Protein AF-A0AAJ7L5B7-F1 (afdb_monomer_lite)

Organism: NCBI:txid34638

Foldseek 3Di:
DVVVVVVVCVVVVPDDDDDDVQVVQQVVQVVVCVVCVVLVLLLVLLCVQPPPDPVLVVLLCVQPVPQDRQQNADSVDGCSSVVNSVSCVVCVVSSLVSLVVDDCVVDVSSVSNPVD

Structure (mmCIF, N/CA/C/O backbone):
data_AF-A0AAJ7L5B7-F1
#
_entry.id   AF-A0AAJ7L5B7-F1
#
loop_
_atom_site.group_PDB
_atom_site.id
_atom_site.type_symbol
_atom_site.label_atom_id
_atom_site.label_alt_id
_atom_site.label_comp_id
_atom_site.label_asym_id
_atom_site.label_entity_id
_atom_site.label_seq_id
_atom_site.pdbx_PDB_ins_code
_atom_site.Cartn_x
_atom_site.Cartn_y
_atom_site.Cartn_z
_atom_site.occupancy
_atom_site.B_iso_or_equiv
_atom_site.auth_seq_id
_atom_site.auth_comp_id
_atom_site.auth_asym_id
_atom_site.auth_atom_id
_atom_site.pdbx_PDB_model_num
ATOM 1 N N . MET A 1 1 ? 18.177 5.150 -16.600 1.00 81.62 1 MET A N 1
ATOM 2 C CA . MET A 1 1 ? 19.651 5.230 -16.734 1.00 81.62 1 MET A CA 1
ATOM 3 C C . MET A 1 1 ? 20.201 5.055 -18.159 1.00 81.62 1 MET A C 1
ATOM 5 O O . MET A 1 1 ? 21.363 5.364 -18.367 1.00 81.62 1 MET A O 1
ATOM 9 N N . LYS A 1 2 ? 19.401 4.684 -19.180 1.00 86.75 2 LYS A N 1
ATOM 10 C CA . LYS A 1 2 ? 19.905 4.498 -20.563 1.00 86.75 2 LYS A CA 1
ATOM 11 C C . LYS A 1 2 ? 20.536 5.755 -21.191 1.00 86.75 2 LYS A C 1
ATOM 13 O O . LYS A 1 2 ? 21.579 5.644 -21.822 1.00 86.75 2 LYS A O 1
ATOM 18 N N . LYS A 1 3 ? 19.931 6.941 -21.012 1.00 90.12 3 LYS A N 1
ATOM 19 C CA . LYS A 1 3 ? 20.473 8.214 -21.537 1.00 90.12 3 LYS A CA 1
ATOM 20 C C . LYS A 1 3 ? 21.846 8.540 -20.927 1.00 90.12 3 LYS A C 1
ATOM 22 O O . LYS A 1 3 ? 22.787 8.793 -21.667 1.00 90.12 3 LYS A O 1
ATOM 27 N N . ALA A 1 4 ? 21.970 8.430 -19.603 1.00 90.88 4 ALA A N 1
ATOM 28 C CA . ALA A 1 4 ? 23.238 8.621 -18.895 1.00 90.88 4 ALA A CA 1
ATOM 29 C C . ALA A 1 4 ? 24.304 7.603 -19.334 1.00 90.88 4 ALA A C 1
ATOM 31 O O . ALA A 1 4 ? 25.427 7.989 -19.635 1.00 90.88 4 ALA A O 1
ATOM 32 N N . GLY A 1 5 ? 23.938 6.322 -19.463 1.00 92.94 5 GLY A N 1
ATOM 33 C CA . GLY A 1 5 ? 24.848 5.287 -19.960 1.00 92.94 5 GLY A CA 1
ATOM 34 C C . GLY A 1 5 ? 25.390 5.587 -21.363 1.00 92.94 5 GLY A C 1
ATOM 35 O O . GLY A 1 5 ? 26.582 5.421 -21.599 1.00 92.94 5 GLY A O 1
ATOM 36 N N . LYS A 1 6 ? 24.547 6.096 -22.278 1.00 92.75 6 LYS A N 1
ATOM 37 C CA . LYS A 1 6 ? 24.985 6.534 -23.617 1.00 92.75 6 LYS A CA 1
ATOM 38 C C . LYS A 1 6 ? 25.983 7.694 -23.550 1.00 92.75 6 LYS A C 1
ATOM 40 O O . LYS A 1 6 ? 26.989 7.646 -24.245 1.00 92.75 6 LYS A O 1
ATOM 45 N N . ALA A 1 7 ? 25.723 8.697 -22.710 1.00 95.25 7 ALA A N 1
ATOM 46 C CA . ALA A 1 7 ? 26.622 9.838 -22.544 1.00 95.25 7 ALA A CA 1
ATOM 47 C C . ALA A 1 7 ? 27.988 9.417 -21.969 1.00 95.25 7 ALA A C 1
ATOM 49 O O . ALA A 1 7 ? 29.029 9.798 -22.494 1.00 95.25 7 ALA A O 1
ATOM 50 N N . LEU A 1 8 ? 27.996 8.561 -20.941 1.00 95.44 8 LEU A N 1
ATOM 51 C CA . LEU A 1 8 ? 29.228 8.086 -20.300 1.00 95.44 8 LEU A CA 1
ATOM 52 C C . LEU A 1 8 ? 30.073 7.181 -21.205 1.00 95.44 8 LEU A C 1
ATOM 54 O O . LEU A 1 8 ? 31.295 7.172 -21.089 1.00 95.44 8 LEU A O 1
ATOM 58 N N . LYS A 1 9 ? 29.454 6.449 -22.135 1.00 95.75 9 LYS A N 1
ATOM 59 C CA . LYS A 1 9 ? 30.160 5.576 -23.086 1.00 95.75 9 LYS A CA 1
ATOM 60 C C . LYS A 1 9 ? 31.134 6.342 -23.992 1.00 95.75 9 LYS A C 1
ATOM 62 O O . LYS A 1 9 ? 32.123 5.754 -24.414 1.00 95.75 9 LYS A O 1
ATOM 67 N N . VAL A 1 10 ? 30.887 7.633 -24.249 1.00 95.62 10 VAL A N 1
ATOM 68 C CA . VAL A 1 10 ? 31.804 8.511 -25.002 1.00 95.62 10 VAL A CA 1
ATOM 69 C C . VAL A 1 10 ? 33.130 8.683 -24.254 1.00 95.62 10 VAL A C 1
ATOM 71 O O . VAL A 1 10 ? 34.192 8.567 -24.854 1.00 95.62 10 VAL A O 1
ATOM 74 N N . LEU A 1 11 ? 33.067 8.897 -22.935 1.00 96.69 11 LEU A N 1
ATOM 75 C CA . LEU A 1 11 ? 34.243 9.047 -22.068 1.00 96.69 11 LEU A CA 1
ATOM 76 C C . LEU A 1 11 ? 34.883 7.697 -21.712 1.00 96.69 11 LEU A C 1
ATOM 78 O O . LEU A 1 11 ? 36.087 7.613 -21.488 1.00 96.69 11 LEU A O 1
ATOM 82 N N . PHE A 1 12 ? 34.082 6.629 -21.677 1.00 96.56 12 PHE A N 1
ATOM 83 C CA . PHE A 1 12 ? 34.511 5.284 -21.300 1.00 96.56 12 PHE A CA 1
ATOM 84 C C . PHE A 1 12 ? 34.123 4.255 -22.379 1.00 96.56 12 PHE A C 1
ATOM 86 O O . PHE A 1 12 ? 33.169 3.489 -22.189 1.00 96.56 12 PHE A O 1
ATOM 93 N N . PRO A 1 13 ? 34.874 4.156 -23.496 1.00 94.94 13 PRO A N 1
ATOM 94 C CA . PRO A 1 13 ? 34.485 3.351 -24.662 1.00 94.94 13 PRO A CA 1
ATOM 95 C C . PRO A 1 13 ? 34.278 1.859 -24.372 1.00 94.94 13 PRO A C 1
ATOM 97 O O . PRO A 1 13 ? 33.472 1.199 -25.026 1.00 94.94 13 PRO A O 1
ATOM 100 N N . ARG A 1 14 ? 34.941 1.311 -23.344 1.00 96.31 14 ARG A N 1
ATOM 101 C CA . ARG A 1 14 ? 34.812 -0.102 -22.930 1.00 96.31 14 ARG A CA 1
ATOM 102 C C . ARG A 1 14 ? 33.733 -0.364 -21.868 1.00 96.31 14 ARG A C 1
ATOM 104 O O . ARG A 1 14 ? 33.507 -1.514 -21.519 1.00 96.31 14 ARG A O 1
ATOM 111 N N . MET A 1 15 ? 33.023 0.659 -21.384 1.00 94.75 15 MET A N 1
ATOM 112 C CA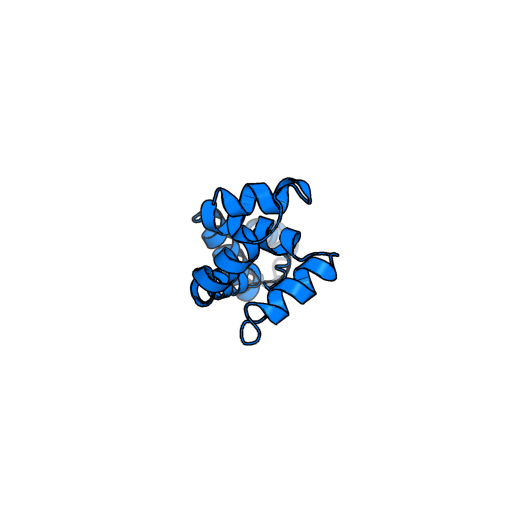 . MET A 1 15 ? 31.984 0.508 -20.353 1.00 94.75 15 MET A CA 1
ATOM 113 C C . MET A 1 15 ? 30.811 -0.354 -20.837 1.00 94.75 15 MET A C 1
ATOM 115 O O . MET A 1 15 ? 30.206 -0.059 -21.866 1.00 94.75 1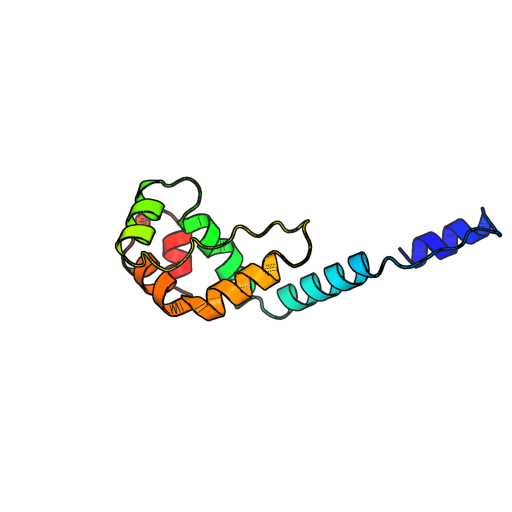5 MET A O 1
ATOM 119 N N . LEU A 1 16 ? 30.422 -1.375 -20.079 1.00 92.69 16 LEU A N 1
ATOM 120 C CA . LEU A 1 16 ? 29.201 -2.141 -20.334 1.00 92.69 16 LEU A CA 1
ATOM 121 C C . LEU A 1 16 ? 28.076 -1.605 -19.448 1.00 92.69 16 LEU A C 1
ATOM 123 O O . LEU A 1 16 ? 28.152 -1.671 -18.226 1.00 92.69 16 LEU A O 1
ATOM 127 N N . HIS A 1 17 ? 27.029 -1.055 -20.061 1.00 92.00 17 HIS A N 1
ATOM 128 C CA . HIS A 1 17 ? 25.854 -0.582 -19.333 1.00 92.00 17 HIS A CA 1
ATOM 129 C C . HIS A 1 17 ? 24.759 -1.650 -19.362 1.00 92.00 17 HIS A C 1
ATOM 131 O O . HIS A 1 17 ? 24.128 -1.883 -20.395 1.00 92.00 17 HIS A O 1
ATOM 137 N N . LEU A 1 18 ? 24.509 -2.257 -18.204 1.00 91.81 18 LEU A N 1
ATOM 138 C CA . LEU A 1 18 ? 23.449 -3.238 -18.004 1.00 91.81 18 LEU A CA 1
ATOM 139 C C . LEU A 1 18 ? 22.225 -2.560 -17.386 1.00 91.81 18 LEU A C 1
ATOM 141 O O . LEU A 1 18 ? 22.332 -1.760 -16.458 1.00 91.81 18 LEU A O 1
ATOM 145 N N . THR A 1 19 ? 21.039 -2.871 -17.911 1.00 89.44 19 THR A N 1
ATOM 146 C CA . THR A 1 19 ? 19.794 -2.399 -17.295 1.00 89.44 19 THR A CA 1
ATOM 147 C C . THR A 1 19 ? 19.459 -3.316 -16.129 1.00 89.44 19 THR A C 1
ATOM 149 O O . THR A 1 19 ? 19.268 -4.509 -16.327 1.00 89.44 19 THR A O 1
ATOM 152 N N . CYS A 1 20 ? 19.368 -2.761 -14.921 1.00 90.88 20 CYS A N 1
ATOM 153 C CA . CYS A 1 20 ? 18.926 -3.514 -13.753 1.00 90.88 20 CYS A CA 1
ATOM 154 C C . CYS A 1 20 ? 17.453 -3.917 -13.919 1.00 90.88 20 CYS A C 1
ATOM 156 O O . CYS A 1 20 ? 16.569 -3.056 -13.911 1.00 90.88 20 CYS A O 1
ATOM 158 N N . THR A 1 21 ? 17.188 -5.217 -14.050 1.00 91.06 21 THR A N 1
ATOM 159 C CA . THR A 1 21 ? 15.832 -5.777 -14.175 1.00 91.06 21 THR A CA 1
ATOM 160 C C . THR A 1 21 ? 14.958 -5.378 -12.996 1.00 91.06 21 THR A C 1
ATOM 162 O O . THR A 1 21 ? 13.800 -5.019 -13.168 1.00 91.06 21 THR A O 1
ATOM 165 N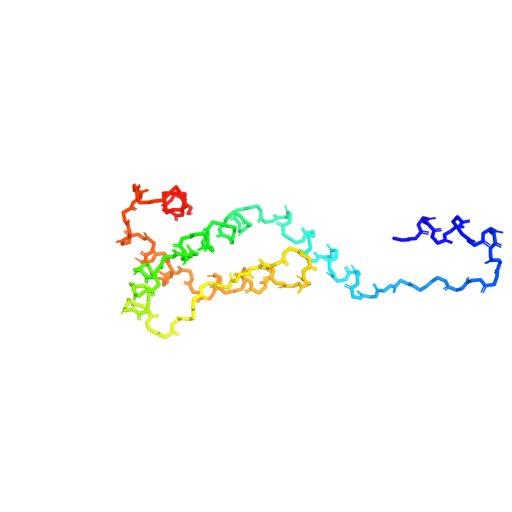 N . ALA A 1 22 ? 15.537 -5.333 -11.801 1.00 89.00 22 ALA A N 1
ATOM 166 C CA . ALA A 1 22 ? 14.808 -4.967 -10.602 1.00 89.00 22 ALA A CA 1
ATOM 167 C C . ALA A 1 22 ? 14.368 -3.485 -10.604 1.00 89.00 22 ALA A C 1
ATOM 169 O O . ALA A 1 22 ? 13.247 -3.164 -10.216 1.00 89.00 22 ALA A O 1
ATOM 170 N N . HIS A 1 23 ? 15.183 -2.585 -11.173 1.00 87.69 23 HIS A N 1
ATOM 171 C CA . HIS A 1 23 ? 14.765 -1.202 -11.433 1.00 87.69 23 HIS A CA 1
ATOM 172 C C . HIS A 1 23 ? 13.642 -1.136 -12.480 1.00 87.69 23 HIS A C 1
ATOM 174 O O . HIS A 1 23 ? 12.761 -0.286 -12.378 1.00 87.69 23 HIS A O 1
ATOM 180 N N . ALA A 1 24 ? 13.661 -2.004 -13.498 1.00 89.88 24 ALA A N 1
ATOM 181 C CA . ALA A 1 24 ? 12.581 -2.065 -14.483 1.00 89.88 24 ALA A CA 1
ATOM 182 C C . ALA A 1 24 ? 11.258 -2.511 -13.838 1.00 89.88 24 ALA A C 1
ATOM 184 O O . ALA A 1 24 ? 10.245 -1.853 -14.046 1.00 89.88 24 ALA A O 1
ATOM 185 N N . VAL A 1 25 ? 11.285 -3.546 -12.990 1.00 90.25 25 VAL A N 1
ATOM 186 C CA . VAL A 1 25 ? 10.113 -4.008 -12.225 1.00 90.25 25 VAL A CA 1
ATOM 187 C C . VAL A 1 25 ? 9.566 -2.903 -11.321 1.00 90.25 25 VAL A C 1
ATOM 189 O O . VAL A 1 25 ? 8.361 -2.678 -11.298 1.00 90.25 25 VAL A O 1
ATOM 192 N N . HIS A 1 26 ? 10.434 -2.160 -10.628 1.00 89.25 26 HIS A N 1
ATOM 193 C CA . HIS A 1 26 ? 9.994 -1.027 -9.814 1.00 89.25 26 HIS A CA 1
ATOM 194 C C . HIS A 1 26 ? 9.252 0.034 -10.628 1.00 89.25 26 HIS A C 1
ATOM 196 O O . HIS A 1 26 ? 8.205 0.496 -10.192 1.00 89.25 26 HIS A O 1
ATOM 202 N N . ARG A 1 27 ? 9.758 0.386 -11.818 1.00 90.38 27 ARG A N 1
ATOM 203 C CA . ARG A 1 27 ? 9.071 1.336 -12.705 1.00 90.38 27 ARG A CA 1
ATOM 204 C C . ARG A 1 27 ? 7.697 0.831 -13.111 1.00 90.38 27 ARG A C 1
ATOM 206 O O . ARG A 1 27 ? 6.757 1.600 -13.069 1.00 90.38 27 ARG A O 1
ATOM 213 N N . VAL A 1 28 ? 7.582 -0.447 -13.466 1.00 92.19 28 VAL A N 1
ATOM 214 C CA . VAL A 1 28 ? 6.281 -1.042 -13.803 1.00 92.19 28 VAL A CA 1
ATOM 215 C C . VAL A 1 28 ? 5.321 -0.954 -12.615 1.00 92.19 28 VAL A C 1
ATOM 217 O O . VAL A 1 28 ? 4.177 -0.566 -12.801 1.00 92.19 28 VAL A O 1
ATOM 220 N N . ALA A 1 29 ? 5.779 -1.247 -11.395 1.00 91.31 29 ALA A N 1
ATOM 221 C CA . ALA A 1 29 ? 4.949 -1.109 -10.198 1.00 91.31 29 ALA A CA 1
ATOM 222 C C . ALA A 1 29 ? 4.499 0.344 -9.944 1.00 91.31 29 ALA A C 1
ATOM 224 O O . ALA A 1 29 ? 3.355 0.558 -9.553 1.00 91.31 29 ALA A O 1
ATOM 225 N N . GLU A 1 30 ? 5.367 1.331 -10.191 1.00 90.56 30 GLU A N 1
ATOM 226 C CA . GLU A 1 30 ? 4.996 2.752 -10.112 1.00 90.56 30 GLU A CA 1
ATOM 227 C C . GLU A 1 30 ? 3.966 3.137 -11.180 1.00 90.56 30 GLU A C 1
ATOM 229 O O . GLU A 1 30 ? 2.997 3.814 -10.858 1.00 90.56 30 GLU A O 1
ATOM 234 N N . GLU A 1 31 ? 4.121 2.675 -12.424 1.00 93.88 31 GLU A N 1
ATOM 235 C CA . GLU A 1 31 ? 3.126 2.925 -13.478 1.00 93.88 31 GLU A CA 1
ATOM 236 C C . GLU A 1 31 ? 1.772 2.295 -13.133 1.00 93.88 31 GLU A C 1
ATOM 238 O O . GLU A 1 31 ? 0.744 2.940 -13.300 1.00 93.88 31 GLU A O 1
ATOM 243 N N . ILE A 1 32 ? 1.753 1.072 -12.586 1.00 93.56 32 ILE A N 1
ATOM 244 C CA . ILE A 1 32 ? 0.511 0.436 -12.120 1.00 93.56 32 ILE A CA 1
ATOM 245 C C . ILE A 1 32 ? -0.173 1.326 -11.079 1.00 93.56 32 ILE A C 1
ATOM 247 O O . ILE A 1 32 ? -1.358 1.604 -11.215 1.00 93.56 32 ILE A O 1
ATOM 251 N N . ARG A 1 33 ? 0.562 1.823 -10.078 1.00 94.19 33 ARG A N 1
ATOM 252 C CA . ARG A 1 33 ? 0.008 2.734 -9.066 1.00 94.19 33 ARG A CA 1
ATOM 253 C C . ARG A 1 33 ? -0.633 3.975 -9.691 1.00 94.19 33 ARG A C 1
ATOM 255 O O . ARG A 1 33 ? -1.739 4.336 -9.313 1.00 94.19 33 ARG A O 1
ATOM 262 N N . LEU A 1 34 ? 0.034 4.602 -10.662 1.00 93.75 34 LEU A N 1
ATOM 263 C CA . LEU A 1 34 ? -0.474 5.802 -11.340 1.00 93.75 34 LEU A CA 1
ATOM 264 C C . LEU A 1 34 ? -1.745 5.547 -12.165 1.00 93.75 34 LEU A C 1
ATOM 266 O O . LEU A 1 34 ? -2.539 6.464 -12.351 1.00 93.75 34 LEU A O 1
ATOM 270 N N . VAL A 1 35 ? -1.941 4.320 -12.655 1.00 97.31 35 VAL A N 1
ATOM 271 C CA . VAL A 1 35 ? -3.135 3.917 -13.417 1.00 97.31 35 VAL A CA 1
ATOM 272 C C . VAL A 1 35 ? -4.353 3.690 -12.507 1.00 97.31 35 VAL A C 1
ATOM 274 O O . VAL A 1 35 ? -5.481 3.754 -12.990 1.00 97.31 35 VAL A O 1
ATOM 277 N N . PHE A 1 36 ? -4.154 3.472 -11.201 1.00 96.00 36 PHE A N 1
ATOM 278 C CA . PHE A 1 36 ? -5.219 3.216 -10.222 1.00 96.00 36 PHE A CA 1
ATOM 279 C C . PHE A 1 36 ? -5.240 4.276 -9.103 1.00 96.00 36 PHE A C 1
ATOM 281 O O . PHE A 1 36 ? -4.901 3.957 -7.959 1.00 96.00 36 PHE A O 1
ATOM 288 N N . PRO A 1 37 ? -5.637 5.530 -9.400 1.00 95.62 37 PRO A N 1
ATOM 289 C CA . PRO A 1 37 ? -5.602 6.629 -8.433 1.00 95.62 37 PRO A CA 1
ATOM 290 C C . PRO A 1 37 ? -6.476 6.381 -7.195 1.00 95.62 37 PRO A C 1
ATOM 292 O O . PRO A 1 37 ? -6.013 6.629 -6.087 1.00 95.62 37 PRO A O 1
ATOM 295 N N . ASP A 1 38 ? -7.673 5.811 -7.355 1.00 95.50 38 ASP A N 1
ATOM 296 C CA . ASP A 1 38 ? -8.590 5.547 -6.232 1.00 95.50 38 ASP A CA 1
ATOM 297 C C . ASP A 1 38 ? -8.005 4.505 -5.260 1.00 95.50 38 ASP A C 1
ATOM 299 O O . ASP A 1 38 ? -8.066 4.637 -4.037 1.00 95.50 38 ASP A O 1
ATOM 303 N N . VAL A 1 39 ? -7.343 3.477 -5.805 1.00 95.56 39 VAL A N 1
ATOM 304 C CA . VAL A 1 39 ? -6.631 2.473 -5.000 1.00 95.56 39 VAL A CA 1
ATOM 305 C C . VAL A 1 39 ? -5.405 3.094 -4.333 1.00 95.56 39 VAL A C 1
ATOM 307 O O . VAL A 1 39 ? -5.078 2.744 -3.198 1.00 95.56 39 VAL A O 1
ATOM 310 N N . ASP A 1 40 ? -4.713 4.013 -5.011 1.00 94.88 40 ASP A N 1
ATOM 311 C CA . ASP A 1 40 ? -3.582 4.731 -4.425 1.00 94.88 40 ASP A CA 1
ATOM 312 C C . ASP A 1 40 ? -4.025 5.599 -3.241 1.00 94.88 40 ASP A C 1
ATOM 314 O O . ASP A 1 40 ? -3.370 5.596 -2.196 1.00 94.88 40 ASP A O 1
ATOM 318 N N . GLU A 1 41 ? -5.172 6.267 -3.360 1.00 94.19 41 GLU A N 1
ATOM 319 C CA . GLU A 1 41 ? -5.773 7.046 -2.280 1.00 94.19 41 GLU A CA 1
ATOM 320 C C . GLU A 1 41 ? -6.152 6.158 -1.087 1.00 94.19 41 GLU A C 1
ATOM 322 O O . GLU A 1 41 ? -5.711 6.427 0.038 1.00 94.19 41 GLU A O 1
ATOM 327 N N . LEU A 1 42 ? -6.840 5.036 -1.332 1.00 95.56 42 LEU A N 1
ATOM 328 C CA . LEU A 1 42 ? -7.162 4.031 -0.312 1.00 95.56 42 LEU A CA 1
ATOM 329 C C . LEU A 1 42 ? -5.904 3.552 0.429 1.00 95.56 42 LEU A C 1
ATOM 331 O O . LEU A 1 42 ? -5.839 3.549 1.663 1.00 95.56 42 LEU A O 1
ATOM 335 N N . VAL A 1 43 ? -4.861 3.179 -0.315 1.00 94.62 43 VAL A N 1
ATOM 336 C CA . VAL A 1 43 ? -3.592 2.698 0.244 1.00 94.62 43 VAL A CA 1
ATOM 337 C C . VAL A 1 43 ? -2.888 3.794 1.057 1.00 94.62 43 VAL A C 1
ATOM 339 O O . VAL A 1 43 ? -2.347 3.521 2.139 1.00 94.62 43 VAL A O 1
ATOM 342 N N . ALA A 1 44 ? -2.905 5.038 0.577 1.00 91.19 44 ALA A N 1
ATOM 343 C CA . ALA A 1 44 ? -2.276 6.175 1.239 1.00 91.19 44 ALA A CA 1
ATOM 344 C C . ALA A 1 44 ? -3.003 6.590 2.528 1.00 91.19 44 ALA A C 1
ATOM 346 O O . ALA A 1 44 ? -2.343 6.965 3.508 1.00 91.19 44 ALA A O 1
ATOM 347 N N . HIS A 1 45 ? -4.336 6.536 2.547 1.00 92.62 45 HIS A N 1
ATOM 348 C CA . HIS A 1 45 ? -5.159 6.965 3.677 1.00 92.62 45 HIS A CA 1
ATOM 349 C C . HIS A 1 45 ? -5.381 5.863 4.707 1.00 92.62 45 HIS A C 1
ATOM 351 O O . HIS A 1 45 ? -5.226 6.124 5.904 1.00 92.62 45 HIS A O 1
ATOM 357 N N . GLY A 1 46 ? -5.616 4.622 4.288 1.00 91.88 46 GLY A N 1
ATOM 358 C CA . GLY A 1 46 ? -5.917 3.541 5.222 1.00 91.88 46 GLY A CA 1
ATOM 359 C C . GLY A 1 46 ? -4.746 3.213 6.155 1.00 91.88 46 GLY A C 1
ATOM 360 O O . GLY A 1 46 ? -4.946 2.937 7.337 1.00 91.88 46 GLY A O 1
ATOM 361 N N . LYS A 1 47 ? -3.493 3.410 5.713 1.00 85.69 47 LYS A N 1
ATOM 362 C CA . LYS A 1 47 ? -2.330 3.391 6.622 1.00 85.69 47 LYS A CA 1
ATOM 363 C C . LYS A 1 47 ? -2.447 4.445 7.733 1.00 85.69 47 LYS A C 1
ATOM 365 O O . LYS A 1 47 ? -2.113 4.160 8.883 1.00 85.69 47 LYS A O 1
ATOM 370 N N . LYS A 1 48 ? -2.853 5.675 7.400 1.00 91.50 48 LYS A N 1
ATOM 371 C CA . LYS A 1 48 ? -2.901 6.814 8.338 1.00 91.50 48 LYS A CA 1
ATOM 372 C C . LYS A 1 48 ? -3.954 6.609 9.432 1.00 91.50 48 LYS A C 1
ATOM 374 O O . LYS A 1 48 ? -3.741 7.076 10.550 1.00 91.50 48 LYS A O 1
ATOM 379 N N . VAL A 1 49 ? -5.023 5.862 9.138 1.00 94.75 49 VAL A N 1
ATOM 380 C CA . VAL A 1 49 ? -6.067 5.512 10.115 1.00 94.75 49 VAL A CA 1
ATOM 381 C C . VAL A 1 49 ? -5.502 4.728 11.297 1.00 94.75 49 VAL A C 1
ATOM 383 O O . VAL A 1 49 ? -5.902 4.963 12.424 1.00 94.75 49 VAL A O 1
ATOM 386 N N . PHE A 1 50 ? -4.537 3.836 11.097 1.00 92.75 50 PHE A N 1
ATOM 387 C CA . PHE A 1 50 ? -4.004 3.023 12.203 1.00 92.75 50 PHE A CA 1
ATOM 388 C C . PHE A 1 50 ? -2.635 3.503 12.691 1.00 92.75 50 PHE A C 1
ATOM 390 O O . PHE A 1 50 ? -2.160 3.113 13.761 1.00 92.75 50 PHE A O 1
ATOM 397 N N . LEU A 1 51 ? -1.986 4.386 11.932 1.00 89.75 51 LEU A N 1
ATOM 398 C CA . LEU A 1 51 ? -0.678 4.918 12.275 1.00 89.75 51 LEU A CA 1
ATOM 399 C C . LEU A 1 51 ?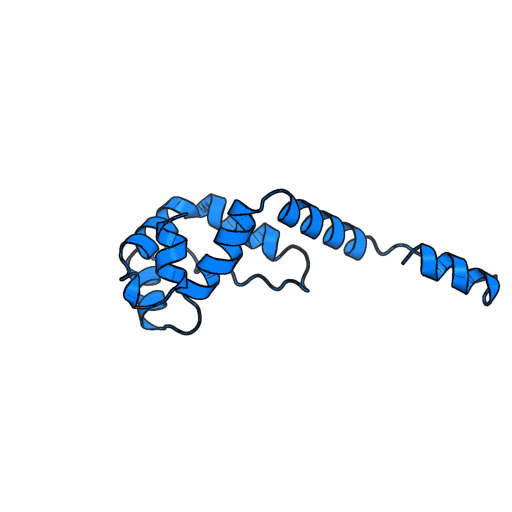 -0.742 5.727 13.583 1.00 89.75 51 LEU A C 1
ATOM 401 O O . LEU A 1 51 ? -1.531 6.660 13.716 1.00 89.75 51 LEU A O 1
ATOM 405 N N . LYS A 1 52 ? 0.136 5.385 14.536 1.00 86.12 52 LYS A N 1
ATOM 406 C CA . LYS A 1 52 ? 0.332 6.096 15.818 1.00 86.12 52 LYS A CA 1
ATOM 407 C C . LYS A 1 52 ? -0.911 6.192 16.721 1.00 86.12 52 LYS A C 1
ATOM 409 O O . LYS A 1 52 ? -0.959 7.058 17.585 1.00 86.12 52 LYS A O 1
ATOM 414 N N . SER A 1 53 ? -1.889 5.300 16.577 1.00 93.81 53 SER A N 1
ATOM 415 C CA . SER A 1 53 ? -3.036 5.236 17.490 1.00 93.81 53 SER A CA 1
ATOM 416 C C . SER A 1 53 ? -3.240 3.815 17.991 1.00 93.81 53 SER A C 1
ATOM 418 O O . SER A 1 53 ? -3.709 2.938 17.267 1.00 93.81 53 SER A O 1
ATOM 420 N N . ALA A 1 54 ? -2.868 3.593 19.252 1.00 95.69 54 ALA A N 1
ATOM 421 C CA . ALA A 1 54 ? -3.033 2.299 19.899 1.00 95.69 54 ALA A CA 1
ATOM 422 C C . ALA A 1 54 ? -4.515 1.919 20.032 1.00 95.69 54 ALA A C 1
ATOM 424 O O . ALA A 1 54 ? -4.851 0.766 19.795 1.00 95.69 54 ALA A O 1
ATOM 425 N N . SER A 1 55 ? -5.401 2.880 20.324 1.00 96.75 55 SER A N 1
ATOM 426 C CA . SER A 1 55 ? -6.847 2.645 20.443 1.00 96.75 55 SER A CA 1
ATOM 427 C C . SER A 1 55 ? -7.454 2.103 19.147 1.00 96.75 55 SER A C 1
ATOM 429 O O . SER A 1 55 ? -8.126 1.075 19.175 1.00 96.75 55 SER A O 1
ATOM 431 N N . ARG A 1 56 ? -7.151 2.725 17.999 1.00 96.56 56 ARG A N 1
ATOM 432 C CA . ARG A 1 56 ? -7.640 2.277 16.682 1.00 96.56 56 ARG A CA 1
ATOM 433 C C . ARG A 1 56 ? -7.074 0.908 16.296 1.00 96.56 56 ARG A C 1
ATOM 435 O O . ARG A 1 56 ? -7.791 0.081 15.744 1.00 96.56 56 ARG A O 1
ATOM 442 N N . VAL A 1 57 ? -5.812 0.630 16.636 1.00 96.88 57 VAL A N 1
ATOM 443 C CA . VAL A 1 57 ? -5.205 -0.700 16.441 1.00 96.88 57 VAL A CA 1
ATOM 444 C C . VAL A 1 57 ? -5.867 -1.766 17.318 1.00 96.88 57 VAL A C 1
ATOM 446 O O . VAL A 1 57 ? -6.114 -2.873 16.842 1.00 96.88 57 VAL A O 1
ATOM 449 N N . THR A 1 58 ? -6.158 -1.458 18.583 1.00 97.69 58 THR A N 1
ATOM 450 C CA . THR A 1 58 ? -6.881 -2.367 19.481 1.00 97.69 58 THR A CA 1
ATOM 451 C C . THR A 1 58 ? -8.278 -2.647 18.940 1.00 97.69 58 THR A C 1
ATOM 453 O O . THR A 1 58 ? -8.624 -3.810 18.761 1.00 97.69 58 THR A O 1
ATOM 456 N N . LYS A 1 59 ? -9.023 -1.604 18.552 1.00 97.62 59 LYS A N 1
ATOM 457 C CA . LYS A 1 59 ? -10.358 -1.743 17.960 1.00 97.62 59 LYS A CA 1
ATOM 458 C C . LYS A 1 59 ? -10.350 -2.613 16.701 1.00 97.62 59 LYS A C 1
ATOM 460 O O . LYS A 1 59 ? -11.199 -3.486 16.555 1.00 97.62 59 LYS A O 1
ATOM 465 N N . PHE A 1 60 ? -9.360 -2.420 15.826 1.00 97.81 60 PHE A N 1
ATOM 466 C CA . PHE A 1 60 ? -9.167 -3.260 14.643 1.00 97.81 60 PHE A CA 1
ATOM 467 C C . PHE A 1 60 ? -8.998 -4.735 15.026 1.00 97.81 60 PHE A C 1
ATOM 469 O O . PHE A 1 60 ? -9.700 -5.594 14.506 1.00 97.81 60 PHE A O 1
ATOM 476 N N . ARG A 1 61 ? -8.111 -5.039 15.980 1.00 97.44 61 ARG A N 1
ATOM 477 C CA . ARG A 1 61 ? -7.868 -6.418 16.435 1.00 97.44 61 ARG A CA 1
ATOM 478 C C . ARG A 1 61 ? -9.077 -7.049 17.126 1.00 97.44 61 ARG A C 1
ATOM 480 O O . ARG A 1 61 ? -9.242 -8.257 17.035 1.00 97.44 61 ARG A O 1
ATOM 487 N N . GLU A 1 62 ? -9.900 -6.261 17.810 1.00 98.06 62 GLU A N 1
ATOM 488 C CA . GLU A 1 62 ? -11.130 -6.742 18.452 1.00 98.06 62 GLU A CA 1
ATOM 489 C C . GLU A 1 62 ? -12.223 -7.070 17.430 1.00 98.06 62 GLU A C 1
ATOM 491 O O . GLU A 1 62 ? -12.891 -8.093 17.554 1.00 98.06 62 GLU A O 1
ATOM 496 N N . MET A 1 63 ? -12.405 -6.219 16.416 1.00 98.25 63 MET A N 1
ATOM 497 C CA . MET A 1 63 ? -13.451 -6.397 15.403 1.00 98.25 63 MET A CA 1
ATOM 498 C C . MET A 1 63 ? -13.088 -7.452 14.356 1.00 98.25 63 MET A C 1
ATOM 500 O O . MET A 1 63 ? -13.952 -8.212 13.923 1.00 98.25 63 MET A O 1
ATOM 504 N N . 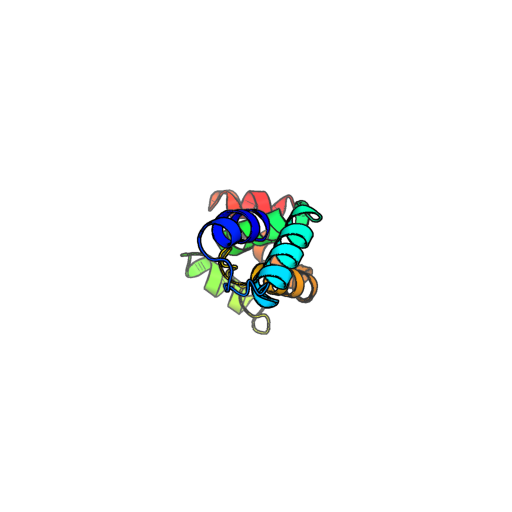VAL A 1 64 ? -11.820 -7.500 13.938 1.00 97.62 64 VAL A N 1
ATOM 505 C CA . VAL A 1 64 ? -11.337 -8.370 12.855 1.00 97.62 64 VAL A CA 1
ATOM 506 C C . VAL A 1 64 ? -10.057 -9.118 13.271 1.00 97.62 64 VAL A C 1
ATOM 508 O O . VAL A 1 64 ? -8.994 -8.929 12.680 1.00 97.62 64 VAL A O 1
ATOM 511 N N . PRO A 1 65 ? -10.124 -10.015 14.277 1.00 96.81 65 PRO A N 1
ATOM 512 C CA . PRO A 1 65 ? -8.942 -10.619 14.911 1.00 96.81 65 PRO A CA 1
ATOM 513 C C . PRO A 1 65 ? -8.065 -11.457 13.970 1.00 96.81 65 PRO A C 1
ATOM 515 O O . PRO A 1 65 ? -6.870 -11.609 14.215 1.00 96.81 65 PRO A O 1
ATOM 518 N N . ASN A 1 66 ? -8.642 -11.985 12.887 1.00 96.62 66 ASN A N 1
ATOM 519 C CA . ASN A 1 66 ? -7.944 -12.835 11.917 1.00 96.62 66 ASN A CA 1
ATOM 520 C C . ASN A 1 66 ? -7.404 -12.061 10.704 1.00 96.62 66 ASN A C 1
ATOM 522 O O . ASN A 1 66 ? -6.835 -12.667 9.797 1.00 96.62 66 ASN A O 1
ATOM 526 N N . VAL A 1 67 ? -7.591 -10.740 10.662 1.00 97.38 67 VAL A N 1
ATOM 527 C CA . VAL A 1 67 ? -7.114 -9.890 9.569 1.00 97.38 67 VAL A CA 1
ATOM 528 C C . VAL A 1 67 ? -5.841 -9.176 10.032 1.00 97.38 67 VAL A C 1
ATOM 530 O O . VAL A 1 67 ? -5.837 -8.567 11.105 1.00 97.38 67 VAL A O 1
ATOM 533 N N . PRO A 1 68 ? -4.729 -9.234 9.275 1.00 95.75 68 PRO A N 1
ATOM 534 C CA . PRO A 1 68 ? -3.540 -8.471 9.632 1.00 95.75 68 PRO A CA 1
ATOM 535 C C . PRO A 1 68 ? -3.818 -6.967 9.520 1.00 95.75 68 PRO A C 1
ATOM 537 O O . PRO A 1 68 ? -4.667 -6.547 8.741 1.00 95.75 68 PRO A O 1
ATOM 540 N N . LEU A 1 69 ? -3.101 -6.131 10.275 1.00 94.94 69 LEU A N 1
ATOM 541 C CA . LEU A 1 69 ? -3.202 -4.675 10.108 1.00 94.94 69 LEU A CA 1
ATOM 542 C C . LEU A 1 69 ? -2.796 -4.266 8.683 1.00 94.94 69 LEU A C 1
ATOM 544 O O . LEU A 1 69 ? -1.892 -4.898 8.122 1.00 94.94 69 LEU A O 1
ATOM 548 N N . PRO A 1 70 ? -3.373 -3.181 8.133 1.00 94.25 70 PRO A N 1
ATOM 549 C CA . PRO A 1 70 ? -2.993 -2.709 6.815 1.00 94.25 70 PRO A CA 1
ATOM 550 C C . PRO A 1 70 ? -1.481 -2.487 6.699 1.00 94.25 70 PRO A C 1
ATOM 552 O O . PRO A 1 70 ? -0.869 -1.874 7.588 1.00 94.25 70 PRO A O 1
ATOM 555 N N . PRO A 1 71 ? -0.848 -2.986 5.623 1.00 93.06 71 PRO A N 1
ATOM 556 C CA . PRO A 1 71 ? 0.584 -2.856 5.441 1.00 93.06 71 PRO A CA 1
ATOM 557 C C . PRO A 1 71 ? 0.965 -1.390 5.266 1.00 93.06 71 PRO A C 1
ATOM 559 O O . PRO A 1 71 ? 0.189 -0.553 4.805 1.00 93.06 71 PRO A O 1
ATOM 562 N N . GLN A 1 72 ? 2.210 -1.077 5.614 1.00 88.19 72 GLN A N 1
ATOM 563 C CA . GLN A 1 72 ? 2.753 0.259 5.438 1.00 88.19 72 GLN A CA 1
ATOM 564 C C . GLN A 1 72 ? 3.625 0.301 4.183 1.00 88.19 72 GLN A C 1
ATOM 566 O O . GLN A 1 72 ? 4.807 -0.048 4.271 1.00 88.19 72 GLN A O 1
ATOM 571 N N . PRO A 1 73 ? 3.090 0.730 3.025 1.00 87.38 73 PRO A N 1
ATOM 572 C CA . PRO A 1 73 ? 3.896 0.840 1.822 1.00 87.38 73 PRO A CA 1
ATOM 573 C C . PRO A 1 73 ? 5.020 1.858 2.028 1.00 87.38 73 PRO A C 1
ATOM 575 O O . PRO A 1 73 ? 4.872 2.868 2.728 1.00 87.38 73 PRO A O 1
ATOM 578 N N . VAL A 1 74 ? 6.163 1.566 1.416 1.00 84.56 74 VAL A N 1
ATOM 579 C CA . VAL A 1 74 ? 7.340 2.431 1.388 1.00 84.56 74 VAL A CA 1
ATOM 580 C C . VAL A 1 74 ? 7.615 2.717 -0.077 1.00 84.56 74 VAL A C 1
ATOM 582 O O . VAL A 1 74 ? 8.047 1.820 -0.793 1.00 84.56 74 VAL A O 1
ATOM 585 N N . LEU A 1 75 ? 7.397 3.959 -0.512 1.00 74.69 75 LEU A N 1
ATOM 586 C CA . LEU A 1 75 ? 7.503 4.348 -1.927 1.00 74.69 75 LEU A CA 1
ATOM 587 C C . LEU A 1 75 ? 8.853 3.963 -2.556 1.00 74.69 75 LEU A C 1
ATOM 589 O O . LEU A 1 75 ? 8.928 3.586 -3.717 1.00 74.69 75 LEU A O 1
ATOM 593 N N . THR A 1 76 ? 9.934 3.989 -1.775 1.00 77.94 76 THR A N 1
ATOM 594 C CA . THR A 1 76 ? 11.277 3.634 -2.254 1.00 77.94 76 THR A CA 1
ATOM 595 C C . THR A 1 76 ? 11.551 2.125 -2.306 1.00 77.94 76 THR A C 1
ATOM 597 O O . THR A 1 76 ? 12.591 1.720 -2.826 1.00 77.94 76 THR A O 1
ATOM 600 N N . ARG A 1 77 ? 10.657 1.274 -1.777 1.00 80.62 77 ARG A N 1
ATOM 601 C CA . ARG A 1 77 ? 10.794 -0.192 -1.780 1.00 80.62 77 ARG A CA 1
ATOM 602 C C . ARG A 1 77 ? 9.825 -0.835 -2.762 1.00 80.62 77 ARG A C 1
ATOM 604 O O . ARG A 1 77 ? 8.610 -0.643 -2.703 1.00 80.62 77 ARG A O 1
ATOM 611 N N . TRP A 1 78 ? 10.388 -1.676 -3.621 1.00 81.62 78 TRP A N 1
ATOM 612 C CA . TRP A 1 78 ? 9.689 -2.314 -4.729 1.00 81.62 78 TRP A CA 1
ATOM 613 C C . TRP A 1 78 ? 8.517 -3.172 -4.258 1.00 81.62 78 TRP A C 1
ATOM 615 O O . TRP A 1 78 ? 8.633 -3.917 -3.288 1.00 81.62 78 TRP A O 1
ATOM 625 N N . GLY A 1 79 ? 7.390 -3.061 -4.961 1.00 85.75 79 GLY A N 1
ATOM 626 C CA . GLY A 1 79 ? 6.221 -3.918 -4.758 1.00 85.75 79 GLY A CA 1
ATOM 627 C C . GLY A 1 79 ? 5.450 -3.685 -3.458 1.00 85.75 79 GLY A C 1
ATOM 628 O O . GLY A 1 79 ? 4.395 -4.281 -3.282 1.00 85.75 79 GLY A O 1
ATOM 629 N N . THR A 1 80 ? 5.910 -2.807 -2.559 1.00 92.31 80 THR A N 1
ATOM 630 C CA . THR A 1 80 ? 5.212 -2.585 -1.282 1.00 92.31 80 THR A CA 1
ATOM 631 C C . THR A 1 80 ? 3.822 -1.979 -1.471 1.00 92.31 80 THR A C 1
ATOM 633 O O . THR A 1 80 ? 2.905 -2.355 -0.749 1.00 92.31 80 THR A O 1
ATOM 636 N N . TRP A 1 81 ? 3.648 -1.111 -2.473 1.00 94.12 81 TRP A N 1
ATOM 637 C CA . TRP A 1 81 ? 2.334 -0.602 -2.863 1.00 94.12 81 TRP A CA 1
ATOM 638 C C . TRP A 1 81 ? 1.434 -1.704 -3.434 1.00 94.12 81 TRP A C 1
ATOM 640 O O . TRP A 1 81 ? 0.299 -1.844 -3.002 1.00 94.12 81 TRP A O 1
ATOM 650 N N . VAL A 1 82 ? 1.960 -2.551 -4.327 1.00 94.44 82 VAL A N 1
ATOM 651 C CA . VAL A 1 82 ? 1.195 -3.662 -4.926 1.00 94.44 82 VAL A CA 1
ATOM 652 C C . VAL A 1 82 ? 0.727 -4.644 -3.851 1.00 94.44 82 VAL A C 1
ATOM 654 O O . VAL A 1 82 ? -0.432 -5.042 -3.841 1.00 94.44 82 VAL A O 1
ATOM 657 N N . ASN A 1 83 ? 1.591 -4.977 -2.891 1.00 94.62 83 ASN A N 1
ATOM 658 C CA . ASN A 1 83 ? 1.213 -5.817 -1.756 1.00 94.62 83 ASN A CA 1
ATOM 659 C C . ASN A 1 83 ? 0.129 -5.161 -0.887 1.00 94.62 83 ASN A C 1
ATOM 661 O O . ASN A 1 83 ? -0.737 -5.860 -0.369 1.00 94.62 83 ASN A O 1
ATOM 665 N N . ALA A 1 84 ? 0.157 -3.832 -0.733 1.00 95.56 84 ALA A N 1
ATOM 666 C CA . ALA A 1 84 ? -0.892 -3.106 -0.025 1.00 95.56 84 ALA A CA 1
ATOM 667 C C . ALA A 1 84 ? -2.221 -3.132 -0.786 1.00 95.56 84 ALA A C 1
ATOM 669 O O . ALA A 1 84 ? -3.250 -3.418 -0.183 1.00 95.56 84 ALA A O 1
ATOM 670 N N . ALA A 1 85 ? -2.196 -2.923 -2.101 1.00 95.94 85 ALA A N 1
ATOM 671 C CA . ALA A 1 85 ? -3.381 -3.038 -2.944 1.00 95.94 85 ALA A CA 1
ATOM 672 C C . ALA A 1 85 ? -3.995 -4.450 -2.872 1.00 95.94 85 ALA A C 1
ATOM 674 O O . ALA A 1 85 ? -5.201 -4.585 -2.683 1.00 95.94 85 ALA A O 1
ATOM 675 N N . ILE A 1 86 ? -3.170 -5.504 -2.930 1.00 97.31 86 ILE A N 1
ATOM 676 C CA . ILE A 1 86 ? -3.624 -6.898 -2.780 1.00 97.31 86 ILE A CA 1
ATOM 677 C C . ILE A 1 86 ? -4.244 -7.134 -1.399 1.00 97.31 86 ILE A C 1
ATOM 679 O O . ILE A 1 86 ? -5.294 -7.764 -1.306 1.00 97.31 86 ILE A O 1
ATOM 683 N N . TYR A 1 87 ? -3.627 -6.613 -0.335 1.00 97.75 87 TYR A N 1
ATOM 684 C CA . TYR A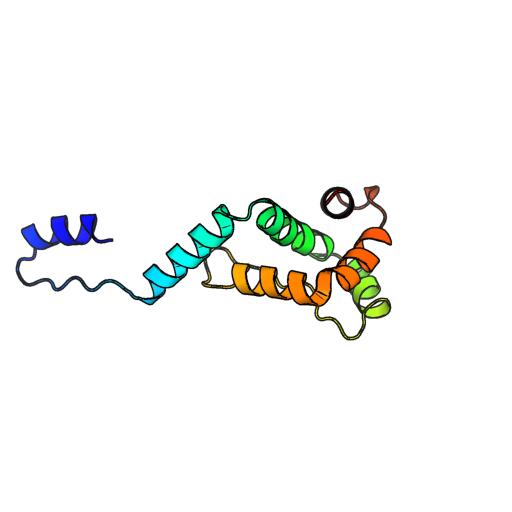 1 87 ? -4.185 -6.695 1.013 1.00 97.75 87 TYR A CA 1
ATOM 685 C C . TYR A 1 87 ? -5.596 -6.092 1.072 1.00 97.75 87 TYR A C 1
ATOM 687 O O . TYR A 1 87 ? -6.511 -6.740 1.576 1.00 97.75 87 TYR A O 1
ATOM 695 N N . TYR A 1 88 ? -5.790 -4.883 0.530 1.00 97.19 88 TYR A N 1
ATOM 696 C CA . TYR A 1 88 ? -7.115 -4.262 0.518 1.00 97.19 88 TYR A CA 1
ATOM 697 C C . TYR A 1 88 ? -8.091 -5.063 -0.335 1.00 97.19 88 TYR A C 1
ATOM 699 O O . TYR A 1 88 ? -9.196 -5.305 0.121 1.00 97.19 88 TYR A O 1
ATOM 707 N N . ALA A 1 89 ? -7.682 -5.575 -1.496 1.00 97.38 89 ALA A N 1
ATOM 708 C CA . ALA A 1 89 ? -8.544 -6.434 -2.308 1.00 97.38 89 ALA A CA 1
ATOM 709 C C . ALA A 1 89 ? -9.012 -7.699 -1.558 1.00 97.38 89 ALA A C 1
ATOM 711 O O . ALA A 1 89 ? -10.128 -8.163 -1.767 1.00 97.38 89 ALA A O 1
ATOM 712 N N . GLN A 1 90 ? -8.180 -8.254 -0.671 1.00 98.25 90 GLN A N 1
ATOM 713 C CA . GLN A 1 90 ? -8.502 -9.452 0.115 1.00 98.25 90 GLN A CA 1
ATOM 714 C C . GLN A 1 90 ? -9.322 -9.162 1.379 1.00 98.25 90 GLN A C 1
ATOM 716 O O . GLN A 1 90 ? -10.038 -10.040 1.860 1.00 98.25 90 GLN A O 1
ATOM 721 N N . HIS A 1 91 ? -9.196 -7.960 1.943 1.00 97.75 91 HIS A N 1
ATOM 722 C CA . HIS A 1 91 ? -9.728 -7.624 3.265 1.00 97.75 91 HIS A CA 1
ATOM 723 C C . HIS A 1 91 ? -10.604 -6.367 3.278 1.00 97.75 91 HIS A C 1
ATOM 725 O O . HIS A 1 91 ? -10.865 -5.832 4.354 1.00 97.75 91 HIS A O 1
ATOM 731 N N . PHE A 1 92 ? -11.061 -5.904 2.112 1.00 96.31 92 PHE A N 1
ATOM 732 C CA . PHE A 1 92 ? -11.756 -4.626 1.946 1.00 96.31 92 PHE A CA 1
ATOM 733 C C . PHE A 1 92 ? -12.908 -4.458 2.938 1.00 96.31 92 PHE A C 1
ATOM 735 O O . PHE A 1 92 ? -12.868 -3.561 3.774 1.00 96.31 92 PHE A O 1
ATOM 742 N N . GLU A 1 93 ? -13.859 -5.393 2.926 1.00 97.44 93 GLU A N 1
ATOM 743 C CA . GLU A 1 93 ? -15.045 -5.370 3.791 1.00 97.44 93 GLU A CA 1
ATOM 744 C C . GLU A 1 93 ? -14.692 -5.353 5.282 1.00 97.44 93 GLU A C 1
ATOM 746 O O . GLU A 1 93 ? -15.274 -4.618 6.079 1.00 97.44 93 GLU A O 1
ATOM 751 N N . ALA A 1 94 ? -13.686 -6.139 5.672 1.00 97.88 94 ALA A N 1
ATOM 752 C CA . ALA A 1 94 ? -13.230 -6.200 7.052 1.00 97.88 94 ALA A CA 1
ATOM 753 C C . ALA A 1 94 ? -12.660 -4.846 7.498 1.00 97.88 94 ALA A C 1
ATOM 755 O O . ALA A 1 94 ? -13.035 -4.335 8.553 1.00 97.88 94 ALA A O 1
ATOM 756 N N . VAL A 1 95 ? -11.801 -4.232 6.680 1.00 97.06 95 VAL A N 1
ATOM 757 C CA . VAL A 1 95 ? -11.220 -2.918 6.983 1.00 97.06 95 VAL A CA 1
ATOM 758 C C . VAL A 1 95 ? -12.292 -1.826 6.971 1.00 97.06 95 VAL A C 1
ATOM 760 O O . VAL A 1 95 ? -12.322 -1.015 7.897 1.00 97.06 95 VAL A O 1
ATOM 763 N N . ALA A 1 96 ? -13.195 -1.835 5.989 1.00 97.19 96 ALA A N 1
ATOM 764 C CA . ALA A 1 96 ? -14.304 -0.890 5.883 1.00 97.19 96 ALA A CA 1
ATOM 765 C C . ALA A 1 96 ? -15.208 -0.946 7.123 1.00 97.19 96 ALA A C 1
ATOM 767 O O . ALA A 1 96 ? -15.546 0.092 7.689 1.00 97.19 96 ALA A O 1
ATOM 768 N N . SER A 1 97 ? -15.518 -2.148 7.625 1.00 98.00 97 SER A N 1
ATOM 769 C CA . SER A 1 97 ? -16.317 -2.311 8.846 1.00 98.00 97 SER A CA 1
ATOM 770 C C . SER A 1 97 ? -15.676 -1.641 10.068 1.00 98.00 97 SER A C 1
ATOM 772 O O . SER A 1 97 ? -16.373 -1.018 10.868 1.00 98.00 97 SER A O 1
ATOM 774 N N . VAL A 1 98 ? -14.345 -1.714 10.194 1.00 97.81 98 VAL A N 1
ATOM 775 C CA . VAL A 1 98 ? -13.611 -1.055 11.280 1.00 97.81 98 VAL A CA 1
ATOM 776 C C . VAL A 1 98 ? -13.616 0.453 11.087 1.00 97.81 98 VAL A C 1
ATOM 778 O O . VAL A 1 98 ? -13.920 1.171 12.031 1.00 97.81 98 VAL A O 1
ATOM 781 N N . VAL A 1 99 ? -13.296 0.935 9.884 1.00 97.38 99 VAL A N 1
ATOM 782 C CA . VAL A 1 99 ? -13.245 2.370 9.565 1.00 97.38 99 VAL A CA 1
ATOM 783 C C . VAL A 1 99 ? -14.597 3.044 9.813 1.00 97.38 99 VAL A C 1
ATOM 785 O O . VAL A 1 99 ? -14.635 4.105 10.431 1.00 97.38 99 VAL A O 1
ATOM 788 N N . ASN A 1 100 ? -15.701 2.413 9.410 1.00 97.62 100 ASN A N 1
ATOM 789 C CA . ASN A 1 100 ? -17.058 2.933 9.610 1.00 97.62 100 ASN A CA 1
ATOM 790 C C . ASN A 1 100 ? -17.505 2.932 11.080 1.00 97.62 100 ASN A C 1
ATOM 792 O O . ASN A 1 100 ? -18.443 3.638 11.438 1.00 97.62 100 ASN A O 1
ATOM 796 N N . ALA A 1 101 ? -16.836 2.166 11.945 1.00 97.62 101 ALA A N 1
ATOM 797 C CA . ALA A 1 101 ? -17.075 2.180 13.385 1.00 97.62 101 ALA A CA 1
ATOM 798 C C . ALA A 1 101 ? -16.243 3.240 14.136 1.00 97.62 101 ALA A C 1
ATOM 800 O O . ALA A 1 101 ? -16.373 3.352 15.357 1.00 97.62 101 ALA A O 1
ATOM 801 N N . LEU A 1 102 ? -15.365 3.978 13.446 1.00 97.06 102 LEU A N 1
ATOM 802 C CA . LEU A 1 102 ? -14.566 5.059 14.026 1.00 97.06 102 LEU A CA 1
ATOM 803 C C . LEU A 1 102 ? -15.262 6.415 13.864 1.00 97.06 102 LEU A C 1
ATOM 805 O O . LEU A 1 102 ? -15.991 6.646 12.902 1.00 97.06 102 LEU A O 1
ATOM 809 N N . ASP A 1 103 ? -14.985 7.334 14.787 1.00 96.50 103 ASP A N 1
ATOM 810 C CA . ASP A 1 103 ? -15.473 8.710 14.706 1.00 96.50 103 ASP A CA 1
ATOM 811 C C . ASP A 1 103 ? -14.649 9.507 13.665 1.00 96.50 103 ASP A C 1
ATOM 813 O O . ASP A 1 103 ? -13.427 9.641 13.821 1.00 96.50 103 ASP A O 1
ATOM 817 N N . PRO A 1 104 ? -15.274 10.050 12.598 1.00 96.38 104 PRO A N 1
ATOM 818 C CA . PRO A 1 104 ? -14.571 10.817 11.567 1.00 96.38 104 PRO A CA 1
ATOM 819 C C . PRO A 1 104 ? -13.908 12.097 12.088 1.00 96.38 104 PRO A C 1
ATOM 821 O O . PRO A 1 104 ? -12.991 12.614 11.446 1.00 96.38 104 PRO A O 1
ATOM 824 N N . THR A 1 105 ? -14.325 12.609 13.250 1.00 95.75 105 THR A N 1
ATOM 825 C CA . THR A 1 105 ? -13.758 13.822 13.851 1.00 95.75 105 THR A CA 1
ATOM 826 C C . THR A 1 105 ? -12.401 13.581 14.524 1.00 95.75 105 THR A C 1
ATOM 828 O O . THR A 1 105 ? -11.633 14.528 14.698 1.00 95.75 105 THR A O 1
ATOM 831 N N . GLU A 1 106 ? -12.043 12.327 14.835 1.00 92.81 106 GLU A N 1
ATOM 832 C CA . GLU A 1 106 ? -10.771 11.990 15.494 1.00 92.81 106 GLU A CA 1
ATOM 833 C C . GLU A 1 106 ? -9.551 12.153 14.575 1.00 92.81 106 GLU A C 1
ATOM 835 O O . GLU A 1 106 ? -8.440 12.421 15.042 1.00 92.81 106 GLU A O 1
ATOM 840 N N . ALA A 1 107 ? -9.722 11.964 13.264 1.00 93.06 107 ALA A N 1
ATOM 841 C CA . ALA A 1 107 ? -8.661 12.163 12.284 1.00 93.06 107 ALA A CA 1
ATOM 842 C C . ALA A 1 107 ? -9.221 12.331 10.870 1.00 93.06 107 ALA A C 1
ATOM 844 O O . ALA A 1 107 ? -10.007 11.508 10.411 1.00 93.06 107 ALA A O 1
ATOM 845 N N . ALA A 1 108 ? -8.673 13.283 10.109 1.00 93.50 108 ALA A N 1
ATOM 846 C CA . ALA A 1 108 ? -9.047 13.502 8.707 1.00 93.50 108 ALA A CA 1
ATOM 847 C C . ALA A 1 108 ? -8.913 12.239 7.831 1.00 93.50 108 ALA A C 1
ATOM 849 O O . ALA A 1 108 ? -9.674 12.049 6.892 1.00 93.50 108 ALA A O 1
ATOM 850 N N . SER A 1 109 ? -7.968 11.342 8.143 1.00 93.56 109 SER A N 1
ATOM 851 C CA . SER A 1 109 ? -7.834 10.070 7.420 1.00 93.56 109 SER A CA 1
ATOM 852 C C . SER A 1 109 ? -9.035 9.141 7.582 1.00 93.56 109 SER A C 1
ATOM 854 O O . SER A 1 109 ? -9.231 8.301 6.719 1.00 93.56 109 SER A O 1
ATOM 856 N N . ILE A 1 110 ? -9.775 9.240 8.691 1.00 96.25 110 ILE A N 1
ATOM 857 C CA . ILE A 1 110 ? -10.973 8.428 8.930 1.00 96.25 110 ILE A CA 1
ATOM 858 C C . ILE A 1 110 ? -12.097 8.942 8.039 1.00 96.25 110 ILE A C 1
ATOM 860 O O . ILE A 1 110 ? -12.628 8.154 7.272 1.00 96.25 110 ILE A O 1
ATOM 864 N N . ALA A 1 111 ? -12.375 10.250 8.077 1.00 96.38 111 ALA A N 1
ATOM 865 C CA . ALA A 1 111 ? -13.393 10.874 7.233 1.00 96.38 111 ALA A CA 1
ATOM 866 C C . ALA A 1 111 ? -13.174 10.554 5.745 1.00 96.38 111 ALA A C 1
ATOM 868 O O . ALA A 1 111 ? -14.067 10.019 5.104 1.00 96.38 111 ALA A O 1
ATOM 869 N N . VAL A 1 112 ? -11.947 10.744 5.235 1.00 95.56 112 VAL A N 1
ATOM 870 C CA . VAL A 1 112 ? -11.616 10.384 3.842 1.00 95.56 112 VAL A CA 1
ATOM 871 C C . VAL A 1 112 ? -11.886 8.904 3.561 1.00 95.56 112 VAL A C 1
ATOM 873 O O . VAL A 1 112 ? -12.471 8.571 2.545 1.00 95.56 112 VAL A O 1
ATOM 876 N N . MET A 1 113 ? -11.496 8.000 4.461 1.00 94.81 113 MET A N 1
ATOM 877 C CA . MET A 1 113 ? -11.693 6.559 4.253 1.00 94.81 113 MET A CA 1
ATOM 878 C C . MET A 1 113 ? -13.153 6.103 4.362 1.00 94.81 113 MET A C 1
ATOM 880 O O . MET A 1 113 ? -13.445 4.994 3.936 1.00 94.81 113 MET A O 1
ATOM 884 N N . GLN A 1 114 ? -14.039 6.898 4.964 1.00 95.94 114 GLN A N 1
ATOM 885 C CA . GLN A 1 114 ? -15.482 6.625 5.013 1.00 95.94 114 GLN A CA 1
ATOM 886 C C . GLN A 1 114 ? -16.206 7.111 3.748 1.00 95.94 114 GLN A C 1
ATOM 888 O O . GLN A 1 114 ? -17.334 6.696 3.494 1.00 95.94 114 GLN A O 1
ATOM 893 N N . GLU A 1 115 ? -15.574 7.997 2.976 1.00 94.19 115 GLU A N 1
ATOM 894 C CA . GLU A 1 115 ? -16.098 8.542 1.718 1.00 94.19 115 GLU A CA 1
ATOM 895 C C . GLU A 1 115 ? -15.622 7.764 0.475 1.00 94.19 115 GLU A C 1
ATOM 897 O O . GLU A 1 115 ? -16.219 7.922 -0.591 1.00 94.19 115 GLU A O 1
ATOM 902 N N . LEU A 1 116 ? -14.570 6.944 0.617 1.00 89.31 116 LEU A N 1
ATOM 903 C CA . LEU A 1 116 ? -14.039 6.027 -0.406 1.00 89.31 116 LEU A CA 1
ATOM 904 C C . LEU A 1 116 ? -14.847 4.725 -0.483 1.00 89.31 116 LEU A C 1
ATOM 906 O O . LEU A 1 116 ? -15.108 4.276 -1.621 1.00 89.31 116 LEU A O 1
#

Radius of gyration: 19.8 Å; chains: 1; bounding box: 52×27×45 Å

Secondary structure (DSSP, 8-state):
-HHHHHHHHHH-TT------HHHHHHHHHHHHHHH-HHHHHHHHHHHHHHTT-HHHHHHHHHH-TTSPPPP---TTSTTHHHHHHHHHHHHHHHHHHHHHTS-TTS-HHHHHHHH-

Sequence (116 aa):
MKKAGKALKVLFPRMLHLTCTAHAVHRVAEEIRLVFPDVDELVAHGKKVFLKSASRVTKFREMVPNVPLPPQPVLTRWGTWVNAAIYYAQHFEAVASVVNALDPTEAASIAVMQEL

pLDDT: mean 93.51, std 4.42, range [74.69, 98.25]